Protein AF-A0A9P5BS89-F1 (afdb_monomer)

Structure (mmCIF, N/CA/C/O backbone):
data_AF-A0A9P5BS89-F1
#
_entry.id   AF-A0A9P5BS89-F1
#
loop_
_atom_site.group_PDB
_atom_site.id
_atom_site.type_symbol
_atom_site.label_atom_id
_atom_site.label_alt_id
_atom_site.label_comp_id
_atom_site.label_asym_id
_atom_site.label_entity_id
_atom_site.label_seq_id
_atom_site.pdbx_PDB_ins_code
_atom_site.Cartn_x
_atom_site.Cartn_y
_atom_site.Cartn_z
_atom_site.occupancy
_atom_site.B_iso_or_equiv
_atom_site.auth_seq_id
_atom_site.auth_comp_id
_atom_site.auth_asym_id
_atom_site.auth_atom_id
_atom_site.pdbx_PDB_model_num
ATOM 1 N N . MET A 1 1 ? 61.838 22.208 -101.832 1.00 45.03 1 MET A N 1
ATOM 2 C CA . MET A 1 1 ? 62.192 21.987 -100.415 1.00 45.03 1 MET A CA 1
ATOM 3 C C . MET A 1 1 ? 61.457 23.007 -99.559 1.00 45.03 1 MET A C 1
ATOM 5 O O . MET A 1 1 ? 61.956 24.108 -99.407 1.00 45.03 1 MET A O 1
ATOM 9 N N . VAL A 1 2 ? 60.279 22.662 -99.041 1.00 42.16 2 VAL A N 1
ATOM 10 C CA . VAL A 1 2 ? 59.748 23.218 -97.785 1.00 42.16 2 VAL A CA 1
ATOM 11 C C . VAL A 1 2 ? 59.050 22.046 -97.101 1.00 42.16 2 VAL A C 1
ATOM 13 O O . VAL A 1 2 ? 58.151 21.438 -97.679 1.00 42.16 2 VAL A O 1
ATOM 16 N N . SER A 1 3 ? 59.592 21.656 -95.951 1.00 38.16 3 SER A N 1
ATOM 17 C CA . SER A 1 3 ? 59.233 20.466 -95.186 1.00 38.16 3 SER A CA 1
ATOM 18 C C . SER A 1 3 ? 57.840 20.570 -94.578 1.00 38.16 3 SER A C 1
ATOM 20 O O . SER A 1 3 ? 57.498 21.576 -93.963 1.00 38.16 3 SER A O 1
ATOM 22 N N . ALA A 1 4 ? 57.079 19.484 -94.697 1.00 49.47 4 ALA A N 1
ATOM 23 C CA . ALA A 1 4 ? 55.902 19.218 -93.888 1.00 49.47 4 ALA A CA 1
ATOM 24 C C . ALA A 1 4 ? 5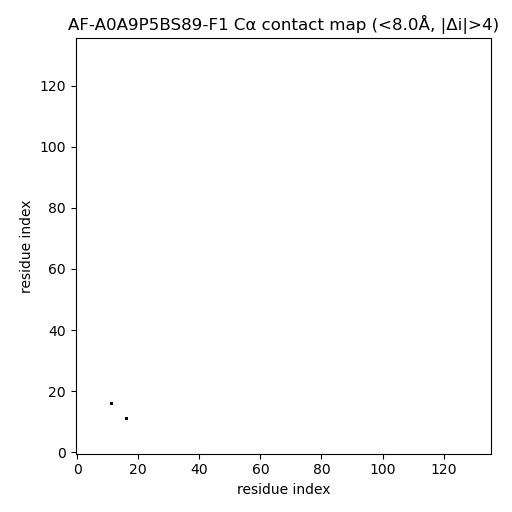6.351 18.778 -92.486 1.00 49.47 4 ALA A C 1
ATOM 26 O O . ALA A 1 4 ? 56.949 17.713 -92.326 1.00 49.47 4 ALA A O 1
ATOM 27 N N . THR A 1 5 ? 56.089 19.599 -91.475 1.00 51.38 5 THR A N 1
ATOM 28 C CA . THR A 1 5 ? 56.258 19.233 -90.066 1.00 51.38 5 THR A CA 1
ATOM 29 C C . THR A 1 5 ? 54.960 18.606 -89.569 1.00 51.38 5 THR A C 1
ATOM 31 O O . THR A 1 5 ? 53.947 19.279 -89.395 1.00 51.38 5 THR A O 1
ATOM 34 N N . VAL A 1 6 ? 55.005 17.286 -89.402 1.00 49.66 6 VAL A N 1
ATOM 35 C CA . VAL A 1 6 ? 53.957 16.435 -88.833 1.00 49.66 6 VAL A CA 1
ATOM 36 C C . VAL A 1 6 ? 53.744 16.793 -87.360 1.00 49.66 6 VAL A C 1
ATOM 38 O O . VAL A 1 6 ? 54.704 16.878 -86.595 1.00 49.66 6 VAL A O 1
ATOM 41 N N . ALA A 1 7 ? 52.484 16.989 -86.971 1.00 47.34 7 ALA A N 1
ATOM 42 C CA . ALA A 1 7 ? 52.066 17.052 -85.578 1.00 47.34 7 ALA A CA 1
ATOM 43 C C . ALA A 1 7 ? 52.276 15.672 -84.936 1.00 47.34 7 ALA A C 1
ATOM 45 O O . ALA A 1 7 ? 51.627 14.700 -85.317 1.00 47.34 7 ALA A O 1
ATOM 46 N N . ALA A 1 8 ? 53.221 15.580 -84.004 1.00 42.88 8 ALA A N 1
ATOM 47 C CA . ALA A 1 8 ? 53.385 14.409 -83.159 1.00 42.88 8 ALA A CA 1
ATOM 48 C C . ALA A 1 8 ? 52.465 14.568 -81.944 1.00 42.88 8 ALA A C 1
ATOM 50 O O . ALA A 1 8 ? 52.803 15.275 -80.994 1.00 42.88 8 ALA A O 1
ATOM 51 N N . ASP A 1 9 ? 51.300 13.925 -81.994 1.00 46.53 9 ASP A N 1
ATOM 52 C CA . ASP A 1 9 ? 50.523 13.629 -80.795 1.00 46.53 9 ASP A CA 1
ATOM 53 C C . ASP A 1 9 ? 51.389 12.763 -79.872 1.00 46.53 9 ASP A C 1
ATOM 55 O O . ASP A 1 9 ? 51.757 11.630 -80.191 1.00 46.53 9 ASP A O 1
ATOM 59 N N . VAL A 1 10 ? 51.768 13.336 -78.732 1.00 54.06 10 VAL A N 1
ATOM 60 C CA . VAL A 1 10 ? 52.478 12.641 -77.659 1.00 54.06 10 VAL A CA 1
ATOM 61 C C . VAL A 1 10 ? 51.478 11.702 -76.989 1.00 54.06 10 VAL A C 1
ATOM 63 O O . VAL A 1 10 ? 50.710 12.105 -76.117 1.00 54.06 10 VAL A O 1
ATOM 66 N N . ILE A 1 11 ? 51.466 10.443 -77.425 1.00 57.56 11 ILE A N 1
ATOM 67 C CA . ILE A 1 11 ? 50.748 9.356 -76.754 1.00 57.56 11 ILE A CA 1
ATOM 68 C C . ILE A 1 11 ? 51.435 9.125 -75.395 1.00 57.56 11 ILE A C 1
ATOM 70 O O . ILE A 1 11 ? 52.637 8.842 -75.375 1.00 57.56 11 ILE A O 1
ATOM 74 N N . PRO A 1 12 ? 50.736 9.252 -74.252 1.00 55.84 12 PRO A N 1
ATOM 75 C CA . PRO A 1 12 ? 51.330 8.962 -72.952 1.00 55.84 12 PRO A CA 1
ATOM 76 C C . PRO A 1 12 ? 51.637 7.460 -72.847 1.00 55.84 12 PRO A C 1
ATOM 78 O O . PRO A 1 12 ? 50.778 6.619 -73.103 1.00 55.84 12 PRO A O 1
ATOM 81 N N . SER A 1 13 ? 52.876 7.123 -72.483 1.00 58.16 13 SER A N 1
ATOM 82 C CA . SER A 1 13 ? 53.356 5.747 -72.303 1.00 58.16 13 SER A CA 1
ATOM 83 C C . SER A 1 13 ? 52.544 4.990 -71.241 1.00 58.16 13 SER A C 1
ATOM 85 O O . SER A 1 13 ? 52.328 5.520 -70.147 1.00 58.16 13 SER A O 1
ATOM 87 N N . GLU A 1 14 ? 52.153 3.745 -71.535 1.00 59.03 14 GLU A N 1
ATOM 88 C CA . GLU A 1 14 ? 51.271 2.885 -70.718 1.00 59.03 14 GLU A CA 1
ATOM 89 C C . GLU A 1 14 ? 51.702 2.728 -69.241 1.00 59.03 14 GLU A C 1
ATOM 91 O O . GLU A 1 14 ? 50.850 2.623 -68.357 1.00 59.03 14 GLU A O 1
ATOM 96 N N . ASP A 1 15 ? 53.000 2.832 -68.936 1.00 55.50 15 ASP A N 1
ATOM 97 C CA . ASP A 1 15 ? 53.533 2.771 -67.563 1.00 55.50 15 ASP A CA 1
ATOM 98 C C . ASP A 1 15 ? 53.072 3.939 -66.669 1.00 55.50 15 ASP A C 1
ATOM 100 O O . ASP A 1 15 ? 52.907 3.784 -65.456 1.00 55.50 15 ASP A O 1
ATOM 104 N N . SER A 1 16 ? 52.802 5.112 -67.254 1.00 52.00 16 SER A N 1
ATOM 105 C CA . SER A 1 16 ? 52.310 6.283 -66.506 1.00 52.00 16 SER A CA 1
ATOM 106 C C . SER A 1 16 ? 50.856 6.114 -66.044 1.00 52.00 16 SER A C 1
ATOM 108 O O . SER A 1 16 ? 50.471 6.586 -64.973 1.00 52.00 16 SER A O 1
ATOM 110 N N . VAL A 1 17 ? 50.061 5.371 -66.817 1.00 56.22 17 VAL A N 1
ATOM 111 C CA . VAL A 1 17 ? 48.649 5.075 -66.542 1.00 56.22 17 VAL A CA 1
ATOM 112 C C . VAL A 1 17 ? 48.517 4.028 -65.427 1.00 56.22 17 VAL A C 1
ATOM 114 O O . VAL A 1 17 ? 47.651 4.146 -64.556 1.00 56.22 17 VAL A O 1
ATOM 117 N N . LEU A 1 18 ? 49.423 3.047 -65.388 1.00 55.31 18 LEU A N 1
ATOM 118 C CA . LEU A 1 18 ? 49.448 1.977 -64.382 1.00 55.31 18 LEU A CA 1
ATOM 119 C C . LEU A 1 18 ? 49.778 2.487 -62.963 1.00 55.31 18 LEU A C 1
ATOM 121 O O . LEU A 1 18 ? 49.138 2.069 -61.993 1.00 55.31 18 LEU A O 1
ATOM 125 N N . MET A 1 19 ? 50.703 3.445 -62.827 1.00 50.50 19 MET A N 1
ATOM 126 C CA . MET A 1 19 ? 51.075 4.033 -61.528 1.00 50.50 19 MET A CA 1
ATOM 127 C C . MET A 1 19 ? 49.973 4.946 -60.946 1.00 50.50 19 MET A C 1
ATOM 129 O O . MET A 1 19 ? 49.738 4.964 -59.730 1.00 50.50 19 MET A O 1
ATOM 133 N N . TYR A 1 20 ? 49.248 5.671 -61.806 1.00 52.12 20 TYR A N 1
ATOM 134 C CA . TYR A 1 20 ? 48.139 6.542 -61.396 1.00 52.12 20 TYR A CA 1
ATOM 135 C C . TYR A 1 20 ? 46.916 5.729 -60.928 1.00 52.12 20 TYR A C 1
ATOM 137 O O . TYR A 1 20 ? 46.266 6.084 -59.943 1.00 52.12 20 TYR A O 1
ATOM 145 N N . SER A 1 21 ? 46.659 4.578 -61.564 1.00 54.44 21 SER A N 1
ATOM 146 C CA . SER A 1 21 ? 45.576 3.660 -61.188 1.00 54.44 21 SER A CA 1
ATOM 147 C C . SER A 1 21 ? 45.801 2.987 -59.824 1.00 54.44 21 SER A C 1
ATOM 149 O O . SER A 1 21 ? 44.863 2.902 -59.031 1.00 54.44 21 SER A O 1
ATOM 151 N N . GLN A 1 22 ? 47.027 2.559 -59.493 1.00 54.12 22 GLN A N 1
ATOM 152 C CA . GLN A 1 22 ? 47.326 1.960 -58.176 1.00 54.12 22 GLN A CA 1
ATOM 153 C C . GLN A 1 22 ? 47.202 2.967 -57.020 1.00 54.12 22 GLN A C 1
ATOM 155 O O . GLN A 1 22 ? 46.728 2.627 -55.935 1.00 54.12 22 GLN A O 1
ATOM 160 N N . SER A 1 23 ? 47.566 4.228 -57.258 1.00 57.53 23 SER A N 1
ATOM 161 C CA . SER A 1 23 ? 47.485 5.296 -56.252 1.00 57.53 23 SER A CA 1
ATOM 162 C C . SER A 1 23 ? 46.032 5.683 -55.930 1.00 57.53 23 SER A C 1
ATOM 164 O O . SER A 1 23 ? 45.683 5.878 -54.765 1.00 57.53 23 SER A O 1
ATOM 166 N N . ALA A 1 24 ? 45.165 5.739 -56.950 1.00 55.72 24 ALA A N 1
ATOM 167 C CA . ALA A 1 24 ? 43.735 6.021 -56.797 1.00 55.72 24 ALA A CA 1
ATOM 168 C C . ALA A 1 24 ? 42.951 4.851 -56.168 1.00 55.72 24 ALA A C 1
ATOM 170 O O . ALA A 1 24 ? 42.005 5.070 -55.410 1.00 55.72 24 ALA A O 1
ATOM 171 N N . GLN A 1 25 ? 43.359 3.605 -56.433 1.00 60.56 25 GLN A N 1
ATOM 172 C CA . GLN A 1 25 ? 42.767 2.420 -55.800 1.00 60.56 25 GLN A CA 1
ATOM 173 C C . GLN A 1 25 ? 43.083 2.343 -54.299 1.00 60.56 25 GLN A C 1
ATOM 175 O O . GLN A 1 25 ? 42.201 1.997 -53.509 1.00 60.56 25 GLN A O 1
ATOM 180 N N . ASN A 1 26 ? 44.292 2.740 -53.884 1.00 64.38 26 ASN A N 1
ATOM 181 C CA . ASN A 1 26 ? 44.653 2.799 -52.467 1.00 64.38 26 ASN A CA 1
ATOM 182 C C . ASN A 1 26 ? 43.847 3.856 -51.693 1.00 64.38 26 ASN A C 1
ATOM 184 O O . ASN A 1 26 ? 43.411 3.583 -50.577 1.00 64.38 26 ASN A O 1
ATOM 188 N N . SER A 1 27 ? 43.593 5.038 -52.262 1.00 74.12 27 SER A N 1
ATOM 189 C CA . SER A 1 27 ? 42.824 6.084 -51.568 1.00 74.12 27 SER A CA 1
ATOM 190 C C . SER A 1 27 ? 41.323 5.771 -51.482 1.00 74.12 27 SER A C 1
ATOM 192 O O . SER A 1 27 ? 40.718 5.982 -50.429 1.00 74.12 27 SER A O 1
ATOM 194 N N . ALA A 1 28 ? 40.727 5.198 -52.535 1.00 82.06 28 ALA A N 1
ATOM 195 C CA . ALA A 1 28 ? 39.321 4.783 -52.540 1.00 82.06 28 ALA A CA 1
ATOM 196 C C . ALA A 1 28 ? 39.046 3.600 -51.589 1.00 82.06 28 ALA A C 1
ATOM 198 O O . ALA A 1 28 ? 38.031 3.584 -50.883 1.00 82.06 28 ALA A O 1
ATOM 199 N N . GLY A 1 29 ? 39.967 2.631 -51.520 1.00 87.75 29 GLY A N 1
ATOM 200 C CA . GLY A 1 29 ? 39.885 1.511 -50.580 1.00 87.75 29 GLY A CA 1
ATOM 201 C C . GLY A 1 29 ? 39.973 1.966 -49.121 1.00 87.75 29 GLY A C 1
ATOM 202 O O . GLY A 1 29 ? 39.148 1.565 -48.301 1.00 87.75 29 GLY A O 1
ATOM 203 N N . ILE A 1 30 ? 40.908 2.869 -48.806 1.00 87.75 30 ILE A N 1
ATOM 204 C CA . ILE A 1 30 ? 41.044 3.443 -47.458 1.00 87.75 30 ILE A CA 1
ATOM 205 C C . ILE A 1 30 ? 39.782 4.215 -47.058 1.00 87.75 30 ILE A C 1
ATOM 207 O O . ILE A 1 30 ? 39.292 4.037 -45.945 1.00 87.75 30 ILE A O 1
ATOM 211 N N . GLN A 1 31 ? 39.213 5.025 -47.955 1.00 88.94 31 GLN A N 1
ATOM 212 C CA . GLN A 1 31 ? 37.989 5.773 -47.658 1.00 88.94 31 GLN A CA 1
ATOM 213 C C . GLN A 1 31 ? 36.809 4.841 -47.347 1.00 88.94 31 GLN A C 1
ATOM 215 O O . GLN A 1 31 ? 36.086 5.062 -46.377 1.00 88.94 31 GLN A O 1
ATOM 220 N N . THR A 1 32 ? 36.678 3.748 -48.102 1.00 92.44 32 THR A N 1
ATOM 221 C CA . THR A 1 32 ? 35.651 2.721 -47.863 1.00 92.44 32 THR A CA 1
ATOM 222 C C . THR A 1 32 ? 35.813 2.069 -46.485 1.00 92.44 32 THR A C 1
ATOM 224 O O . THR A 1 32 ? 34.828 1.874 -45.774 1.00 92.44 32 THR A O 1
ATOM 227 N N . LEU A 1 33 ? 37.049 1.770 -46.070 1.00 92.06 33 LEU A N 1
ATOM 228 C CA . LEU A 1 33 ? 37.331 1.209 -44.744 1.00 92.06 33 LEU A CA 1
ATOM 229 C C . LEU A 1 33 ? 37.025 2.201 -43.611 1.00 92.06 33 LEU A C 1
ATO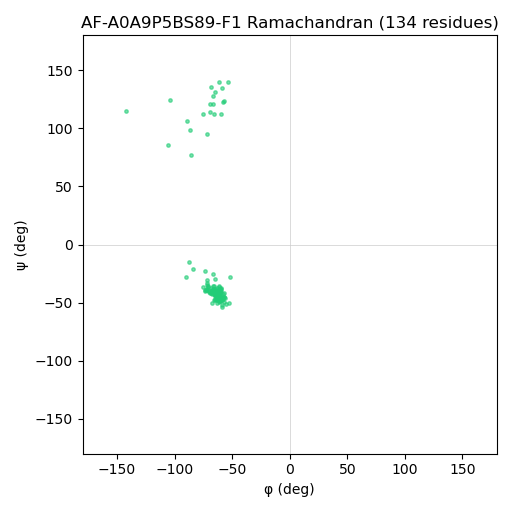M 231 O O . LEU A 1 33 ? 36.454 1.802 -42.599 1.00 92.06 33 LEU A O 1
ATOM 235 N N . LEU A 1 34 ? 37.345 3.487 -43.788 1.00 94.12 34 LEU A N 1
ATOM 236 C CA . LEU A 1 34 ? 37.032 4.536 -42.809 1.00 94.12 34 LEU A CA 1
ATOM 237 C C . LEU A 1 34 ? 35.521 4.743 -42.649 1.00 94.12 34 LEU A C 1
ATOM 239 O O . LEU A 1 34 ? 35.032 4.965 -41.539 1.00 94.12 34 LEU A O 1
ATOM 243 N N . ASP A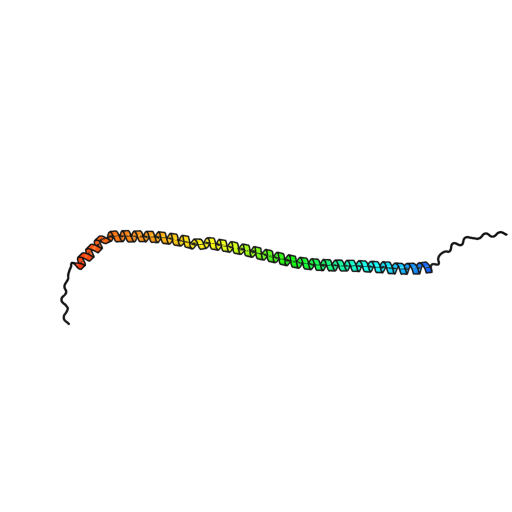 1 35 ? 34.762 4.668 -43.741 1.00 94.06 35 ASP A N 1
ATOM 244 C CA . ASP A 1 35 ? 33.306 4.775 -43.682 1.00 94.06 35 ASP A CA 1
ATOM 245 C C . ASP A 1 35 ? 32.681 3.537 -43.026 1.00 94.06 35 ASP A C 1
ATOM 247 O O . ASP A 1 35 ? 31.834 3.684 -42.140 1.00 94.06 35 ASP A O 1
ATOM 251 N N . ALA A 1 36 ? 33.187 2.338 -43.332 1.00 95.56 36 ALA A N 1
ATOM 252 C CA . ALA A 1 36 ? 32.803 1.110 -42.639 1.00 95.56 36 ALA A CA 1
ATOM 253 C C . ALA A 1 36 ? 33.114 1.167 -41.128 1.00 95.56 36 ALA A C 1
ATOM 255 O O . ALA A 1 36 ? 32.286 0.759 -40.311 1.00 95.56 36 ALA A O 1
ATOM 256 N N . GLU A 1 37 ? 34.260 1.726 -40.724 1.00 95.06 37 GLU A N 1
ATOM 257 C CA . GLU A 1 37 ? 34.622 1.912 -39.311 1.00 95.06 37 GLU A CA 1
ATOM 258 C C . GLU A 1 37 ? 33.646 2.854 -38.588 1.00 95.06 37 GLU A C 1
ATOM 260 O O . GLU A 1 37 ? 33.199 2.575 -37.466 1.00 95.06 37 GLU A O 1
ATOM 265 N N . ARG A 1 38 ? 33.258 3.959 -39.236 1.00 96.31 38 ARG A N 1
ATOM 266 C CA . ARG A 1 38 ? 32.264 4.898 -38.695 1.00 96.31 38 ARG A CA 1
ATOM 267 C C . ARG A 1 38 ? 30.894 4.247 -38.558 1.00 96.31 38 ARG A C 1
ATOM 269 O O . ARG A 1 38 ? 30.218 4.465 -37.551 1.00 96.31 38 ARG A O 1
ATOM 276 N N . GLU A 1 39 ? 30.462 3.471 -39.547 1.00 96.62 39 GLU A N 1
ATOM 277 C CA . GLU A 1 39 ? 29.187 2.755 -39.497 1.00 96.62 39 GLU A CA 1
ATOM 278 C C . GLU A 1 39 ? 29.174 1.690 -38.401 1.00 96.62 39 GLU A C 1
ATOM 280 O O . GLU A 1 39 ? 28.254 1.675 -37.580 1.00 96.62 39 GLU A O 1
ATOM 285 N N . ALA A 1 40 ? 30.227 0.876 -38.305 1.00 97.00 40 ALA A N 1
ATOM 286 C CA . ALA A 1 40 ? 30.384 -0.104 -37.236 1.00 97.00 40 ALA A CA 1
ATOM 287 C C . ALA A 1 40 ? 30.349 0.567 -35.853 1.00 97.00 40 ALA A C 1
ATOM 289 O O . ALA A 1 40 ? 29.611 0.137 -34.962 1.00 97.00 40 ALA A O 1
ATOM 290 N N . SER A 1 41 ? 31.065 1.684 -35.691 1.00 96.94 41 SER A N 1
ATOM 291 C CA . SER A 1 41 ? 31.067 2.467 -34.451 1.00 96.94 41 SER A CA 1
ATOM 292 C C . SER A 1 41 ? 29.671 2.980 -34.086 1.00 96.94 41 SER A C 1
ATOM 294 O O . SER A 1 41 ? 29.245 2.854 -32.934 1.00 96.94 41 SER A O 1
ATOM 296 N N . LYS A 1 42 ? 28.913 3.495 -35.064 1.00 97.75 42 LYS A N 1
ATOM 297 C CA . LYS A 1 42 ? 27.521 3.935 -34.866 1.00 97.75 42 LYS A CA 1
ATOM 298 C C . LYS A 1 42 ? 26.606 2.780 -34.460 1.00 97.75 42 LYS A C 1
ATOM 300 O O . LYS A 1 42 ? 25.759 2.959 -33.586 1.00 97.75 42 LYS A O 1
ATOM 305 N N . ILE A 1 43 ? 26.762 1.602 -35.065 1.00 97.75 43 ILE A N 1
ATOM 306 C CA . ILE A 1 43 ? 25.971 0.410 -34.722 1.00 97.75 43 ILE A CA 1
ATOM 307 C C . ILE A 1 43 ? 26.232 0.005 -33.266 1.00 97.75 43 ILE A C 1
ATOM 309 O O . ILE A 1 43 ? 25.287 -0.205 -32.503 1.00 97.75 43 ILE A O 1
ATOM 313 N N . VAL A 1 44 ? 27.500 -0.027 -32.846 1.00 97.75 44 VAL A N 1
ATOM 314 C CA . VAL A 1 44 ? 27.875 -0.363 -31.465 1.00 97.75 44 VAL A CA 1
ATOM 315 C C . VAL A 1 44 ? 27.334 0.667 -30.469 1.00 97.75 44 VAL A C 1
ATOM 317 O O . VAL A 1 44 ? 26.817 0.282 -29.418 1.00 97.75 44 VAL A O 1
ATOM 320 N N . GLN A 1 45 ? 27.409 1.964 -30.781 1.00 97.75 45 GLN A N 1
ATOM 321 C CA . GLN A 1 45 ? 26.848 3.017 -29.926 1.00 97.75 45 GLN A CA 1
ATOM 322 C C . GLN A 1 45 ? 25.331 2.869 -29.766 1.00 97.75 45 GLN A C 1
ATOM 324 O O . GLN A 1 45 ? 24.848 2.786 -28.634 1.00 97.75 45 GLN A O 1
ATOM 329 N N . LYS A 1 46 ? 24.593 2.704 -30.872 1.00 97.81 46 LYS A N 1
ATOM 330 C CA . LYS A 1 46 ? 23.141 2.462 -30.842 1.00 97.81 46 LYS A CA 1
ATOM 331 C C . LYS A 1 46 ? 22.779 1.228 -30.016 1.00 97.81 46 LYS A C 1
ATOM 333 O O . LYS A 1 46 ? 21.833 1.272 -29.235 1.00 97.81 46 LYS A O 1
ATOM 338 N N . ALA A 1 47 ? 23.542 0.141 -30.132 1.00 97.81 47 ALA A N 1
ATOM 339 C CA . ALA A 1 47 ? 23.313 -1.065 -29.337 1.00 97.81 47 ALA A CA 1
ATOM 340 C C . ALA A 1 47 ? 23.514 -0.819 -27.828 1.00 97.81 47 ALA A C 1
ATOM 342 O O . ALA A 1 47 ? 22.724 -1.291 -27.006 1.00 97.81 47 ALA A O 1
ATOM 343 N N . ARG A 1 48 ? 24.538 -0.043 -27.441 1.00 97.75 48 ARG A N 1
ATOM 344 C CA . ARG A 1 48 ? 24.790 0.329 -26.035 1.00 97.75 48 ARG A CA 1
ATOM 345 C C . ARG A 1 48 ? 23.689 1.224 -25.467 1.00 97.75 48 ARG A C 1
ATOM 347 O O . ARG A 1 48 ? 23.250 1.005 -24.332 1.00 97.75 48 ARG A O 1
ATOM 354 N N . GLU A 1 49 ? 23.235 2.201 -26.245 1.00 97.75 49 GLU A N 1
ATOM 355 C CA . GLU A 1 49 ? 22.120 3.081 -25.887 1.00 97.75 49 GLU A CA 1
ATOM 356 C C . GLU A 1 49 ? 20.824 2.289 -25.736 1.00 97.75 49 GLU A C 1
ATOM 358 O O . GLU A 1 49 ? 20.161 2.398 -24.705 1.00 97.75 49 GLU A O 1
ATOM 363 N N . PHE A 1 50 ? 20.510 1.420 -26.701 1.00 98.19 50 PHE A N 1
ATOM 364 C CA . PHE A 1 50 ? 19.338 0.550 -26.657 1.00 98.19 50 PHE A CA 1
ATOM 365 C C . PHE A 1 50 ? 19.338 -0.346 -25.416 1.00 98.19 50 PHE A C 1
ATOM 367 O O . PHE A 1 50 ? 18.341 -0.405 -24.698 1.00 98.19 50 PHE A O 1
ATOM 374 N N . ARG A 1 51 ? 20.474 -0.986 -25.101 1.00 98.12 51 AR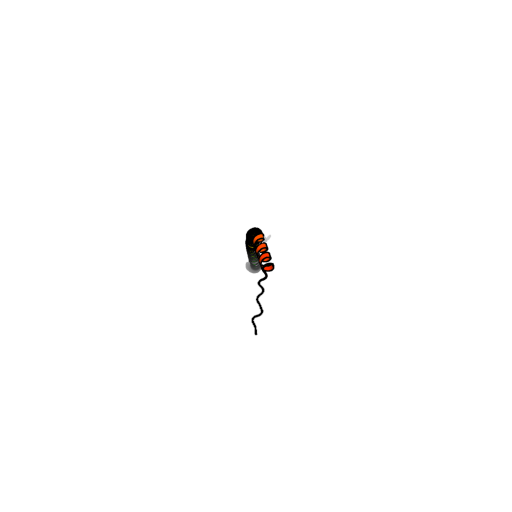G A N 1
ATOM 375 C CA . ARG A 1 51 ? 20.616 -1.798 -23.883 1.00 98.12 51 ARG A CA 1
ATOM 376 C C . ARG A 1 51 ? 20.356 -0.969 -22.627 1.00 98.12 51 ARG A C 1
ATOM 378 O O . ARG A 1 51 ? 19.619 -1.396 -21.746 1.00 98.12 51 ARG A O 1
ATOM 385 N N . THR A 1 52 ? 20.953 0.217 -22.543 1.00 97.62 52 THR A N 1
ATOM 386 C CA . THR A 1 52 ? 20.781 1.110 -21.387 1.00 97.62 52 THR A CA 1
ATOM 387 C C . THR A 1 52 ? 19.332 1.561 -21.245 1.00 97.62 52 THR A C 1
ATOM 389 O O . THR A 1 52 ? 18.799 1.568 -20.137 1.00 97.62 52 THR A O 1
ATOM 392 N N . LYS A 1 53 ? 18.682 1.893 -22.364 1.00 98.12 53 LYS A N 1
ATOM 393 C CA . LYS A 1 53 ? 17.271 2.268 -22.411 1.00 98.12 53 LYS A CA 1
ATOM 394 C C . LYS A 1 53 ? 16.384 1.129 -21.913 1.00 98.12 53 LYS A C 1
ATOM 396 O O . LYS A 1 53 ? 15.605 1.351 -20.997 1.00 98.12 53 LYS A O 1
ATOM 401 N N . ARG A 1 54 ? 16.588 -0.096 -22.407 1.00 98.06 54 ARG A N 1
ATOM 402 C CA . ARG A 1 54 ? 15.817 -1.277 -21.987 1.00 98.06 54 ARG A CA 1
ATOM 403 C C . ARG A 1 54 ? 15.960 -1.601 -20.506 1.00 98.06 54 ARG A C 1
ATOM 405 O O . ARG A 1 54 ? 14.982 -1.956 -19.865 1.00 98.06 54 ARG A O 1
ATOM 412 N N . VAL A 1 55 ? 17.159 -1.443 -19.944 1.00 97.56 55 VAL A N 1
ATOM 413 C CA . VAL A 1 55 ? 17.373 -1.636 -18.501 1.00 97.56 55 VAL A CA 1
ATOM 414 C C . VAL A 1 55 ? 16.630 -0.580 -17.680 1.00 97.56 55 VAL A C 1
ATOM 416 O O . VAL A 1 55 ? 16.107 -0.902 -16.616 1.00 97.56 55 VAL A O 1
ATOM 419 N N . LYS A 1 56 ? 16.582 0.674 -18.147 1.00 97.94 56 LYS A N 1
ATOM 420 C CA . LYS A 1 56 ? 15.810 1.735 -17.483 1.00 97.94 56 LYS A CA 1
ATOM 421 C C . LYS A 1 56 ? 14.309 1.474 -17.580 1.00 97.94 56 LYS A C 1
ATOM 423 O O . LYS A 1 56 ? 13.660 1.439 -16.545 1.00 97.94 56 LYS A O 1
ATOM 428 N N . GLU A 1 57 ? 13.806 1.199 -18.783 1.00 97.94 57 GLU A N 1
ATOM 429 C CA . GLU A 1 57 ? 12.395 0.868 -19.030 1.00 97.94 57 GLU A CA 1
ATOM 430 C C . GLU A 1 57 ? 11.936 -0.284 -18.128 1.00 97.94 57 GLU A C 1
ATOM 432 O O . GLU A 1 57 ? 10.984 -0.116 -17.377 1.00 97.94 57 GLU A O 1
ATOM 437 N N . ALA A 1 58 ? 12.681 -1.394 -18.079 1.00 97.75 58 ALA A N 1
ATOM 438 C CA . ALA A 1 58 ? 12.338 -2.533 -17.225 1.00 97.75 58 ALA A CA 1
ATOM 439 C C . ALA A 1 58 ? 12.317 -2.185 -15.724 1.00 97.75 58 ALA A C 1
ATOM 441 O O . ALA A 1 58 ? 11.486 -2.691 -14.974 1.00 97.75 58 ALA A O 1
ATOM 442 N N . ARG A 1 59 ? 13.230 -1.319 -15.260 1.00 97.62 59 ARG A N 1
ATOM 443 C CA . ARG A 1 59 ? 13.241 -0.860 -13.861 1.00 97.62 59 ARG A CA 1
ATOM 444 C C . ARG A 1 59 ? 12.050 0.035 -13.549 1.00 97.62 59 ARG A C 1
ATOM 446 O O . ARG A 1 59 ? 11.487 -0.083 -12.465 1.00 97.62 59 ARG A O 1
ATOM 453 N N . ASP A 1 60 ? 11.708 0.938 -14.456 1.00 97.88 60 ASP A N 1
ATOM 454 C CA . ASP A 1 60 ? 10.611 1.881 -14.262 1.00 97.88 60 ASP A CA 1
ATOM 455 C C . ASP A 1 60 ? 9.253 1.168 -14.353 1.00 97.88 60 ASP A C 1
ATOM 457 O O . ASP A 1 60 ? 8.376 1.422 -13.530 1.00 97.88 60 ASP A O 1
ATOM 461 N N . GLU A 1 61 ? 9.109 0.203 -15.266 1.00 97.44 61 GLU A N 1
ATOM 462 C CA . GLU A 1 61 ? 7.944 -0.685 -15.349 1.00 97.44 61 GLU A CA 1
ATOM 463 C C . GLU A 1 61 ? 7.772 -1.513 -14.070 1.00 97.44 61 GLU A C 1
ATOM 465 O O . GLU A 1 61 ? 6.696 -1.486 -13.475 1.00 97.44 61 GLU A O 1
ATOM 470 N N . ALA A 1 62 ? 8.838 -2.155 -13.576 1.00 97.62 62 ALA A N 1
ATOM 471 C CA . ALA A 1 62 ? 8.779 -2.925 -12.332 1.00 97.62 62 ALA A CA 1
ATOM 472 C C . ALA A 1 62 ? 8.396 -2.056 -11.122 1.00 97.62 62 ALA A C 1
ATOM 474 O O . ALA A 1 62 ? 7.589 -2.466 -10.291 1.00 97.62 62 ALA A O 1
ATOM 475 N N . LYS A 1 63 ? 8.937 -0.833 -11.018 1.00 97.44 63 LYS A N 1
ATOM 476 C CA . LYS A 1 63 ? 8.545 0.112 -9.958 1.00 97.44 63 LYS A CA 1
ATOM 477 C C . LYS A 1 63 ? 7.069 0.479 -10.048 1.00 97.44 63 LYS A C 1
ATOM 479 O O . LYS A 1 63 ? 6.384 0.466 -9.031 1.00 97.44 63 LYS A O 1
ATOM 484 N N . LYS A 1 64 ? 6.584 0.770 -11.255 1.00 98.06 64 LYS A N 1
ATOM 485 C CA . LYS A 1 64 ? 5.183 1.120 -11.491 1.00 98.06 64 LYS A CA 1
ATOM 486 C C . LYS A 1 64 ? 4.244 -0.026 -11.112 1.00 98.06 64 LYS A C 1
ATOM 488 O O . LYS A 1 64 ? 3.201 0.217 -10.514 1.00 98.06 64 LYS A O 1
ATOM 493 N N . GLU A 1 65 ? 4.621 -1.264 -11.420 1.00 97.50 65 GLU A N 1
ATOM 494 C CA . GLU A 1 65 ? 3.855 -2.455 -11.041 1.00 97.50 65 GLU A CA 1
AT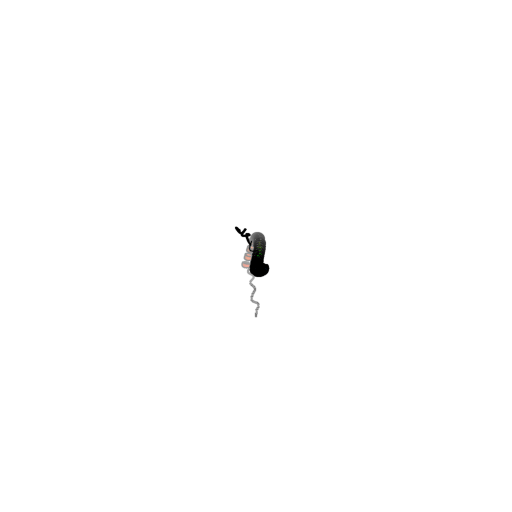OM 495 C C . GLU A 1 65 ? 3.852 -2.677 -9.521 1.00 97.50 65 GLU A C 1
ATOM 497 O O . GLU A 1 65 ? 2.797 -2.925 -8.939 1.00 97.50 65 GLU A O 1
ATOM 502 N N . ILE A 1 66 ? 4.998 -2.495 -8.853 1.00 97.38 66 ILE A N 1
ATOM 503 C CA . ILE A 1 66 ? 5.097 -2.565 -7.386 1.00 97.38 66 ILE A CA 1
ATOM 504 C C . ILE A 1 66 ? 4.212 -1.505 -6.720 1.00 97.38 66 ILE A C 1
ATOM 506 O O . ILE A 1 66 ? 3.497 -1.813 -5.767 1.00 97.38 66 ILE A O 1
ATOM 510 N N . GLU A 1 67 ? 4.243 -0.263 -7.203 1.00 97.38 67 GLU A N 1
ATOM 511 C CA . GLU A 1 67 ? 3.408 0.823 -6.678 1.00 97.38 67 GLU A CA 1
ATOM 512 C C . GLU A 1 67 ? 1.918 0.541 -6.890 1.00 97.38 67 GLU A C 1
ATOM 514 O O . GLU A 1 67 ? 1.127 0.703 -5.962 1.00 97.38 67 GLU A O 1
ATOM 519 N N . ALA A 1 68 ? 1.535 0.055 -8.074 1.00 97.50 68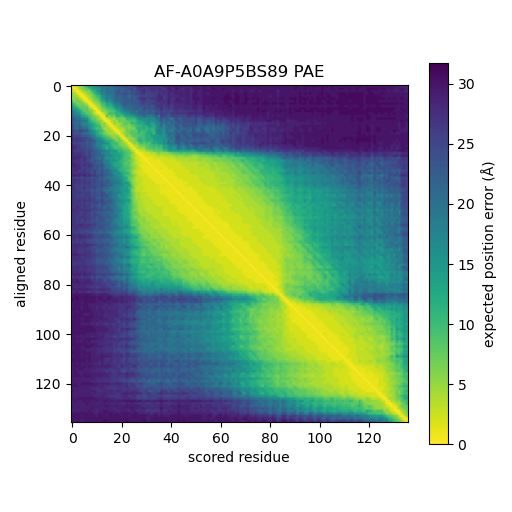 ALA A N 1
ATOM 520 C CA . ALA A 1 68 ? 0.159 -0.341 -8.356 1.00 97.50 68 ALA A CA 1
ATOM 521 C C . ALA A 1 68 ? -0.311 -1.475 -7.431 1.00 97.50 68 ALA A C 1
ATOM 523 O O . ALA A 1 68 ? -1.402 -1.393 -6.864 1.00 97.50 68 ALA A O 1
ATOM 524 N N . TYR A 1 69 ? 0.524 -2.497 -7.219 1.00 97.12 69 TYR A N 1
ATOM 525 C CA . TYR A 1 69 ? 0.219 -3.599 -6.309 1.00 97.12 69 TYR A CA 1
ATOM 526 C C . TYR A 1 69 ? 0.085 -3.124 -4.860 1.00 97.12 69 TYR A C 1
ATOM 528 O O . TYR A 1 69 ? -0.860 -3.502 -4.165 1.00 97.12 69 TYR A O 1
ATOM 536 N N . ARG A 1 70 ? 0.995 -2.253 -4.408 1.00 97.25 70 ARG A N 1
ATOM 537 C CA . ARG A 1 70 ? 0.937 -1.662 -3.069 1.00 97.25 70 ARG A CA 1
ATOM 538 C C . ARG A 1 70 ? -0.353 -0.871 -2.871 1.00 97.25 70 ARG A C 1
ATOM 540 O O . ARG A 1 70 ? -1.019 -1.081 -1.866 1.00 97.25 70 ARG A O 1
ATOM 547 N N . ASN A 1 71 ? -0.720 -0.019 -3.826 1.00 97.06 71 ASN A N 1
ATOM 548 C CA . ASN A 1 71 ? -1.953 0.765 -3.752 1.00 97.06 71 ASN A CA 1
ATOM 549 C C . ASN A 1 71 ? -3.191 -0.140 -3.722 1.00 97.06 71 ASN A C 1
ATOM 551 O O . ASN A 1 71 ? -4.054 0.051 -2.874 1.00 97.06 71 ASN A O 1
ATOM 555 N N . SER A 1 72 ? -3.239 -1.181 -4.563 1.00 96.56 72 SER A N 1
ATOM 556 C CA . SER A 1 72 ? -4.329 -2.168 -4.540 1.00 96.56 72 SER A CA 1
ATOM 557 C C . SER A 1 72 ? -4.463 -2.836 -3.172 1.00 96.56 72 SER A C 1
ATOM 559 O O . SER A 1 72 ? -5.568 -2.964 -2.652 1.00 96.56 72 SER A O 1
ATOM 561 N N . LYS A 1 73 ? -3.344 -3.250 -2.565 1.00 96.88 73 LYS A N 1
ATOM 562 C CA . LYS A 1 73 ? -3.355 -3.907 -1.252 1.00 96.88 73 LYS A CA 1
ATOM 563 C C . LYS A 1 73 ? -3.705 -2.958 -0.114 1.00 96.88 73 LYS A C 1
ATOM 565 O O . LYS A 1 73 ? -4.404 -3.367 0.805 1.00 96.88 73 LYS A O 1
ATOM 570 N N . GLU A 1 74 ? -3.263 -1.710 -0.186 1.00 95.81 74 GLU A N 1
ATOM 571 C CA . GLU A 1 74 ? -3.645 -0.665 0.763 1.00 95.81 74 GLU A CA 1
ATOM 572 C C . GLU A 1 74 ? -5.155 -0.378 0.687 1.00 95.81 74 GLU A C 1
ATOM 574 O O . GLU A 1 74 ? -5.814 -0.259 1.716 1.00 95.81 74 GLU A O 1
ATOM 579 N N . ASP A 1 75 ? -5.722 -0.319 -0.521 1.00 95.94 75 ASP A N 1
ATOM 580 C CA . ASP A 1 75 ? -7.157 -0.105 -0.729 1.00 95.94 75 ASP A CA 1
ATOM 581 C C . ASP A 1 75 ? -7.991 -1.306 -0.260 1.00 95.94 75 ASP A C 1
ATOM 583 O O . ASP A 1 75 ? -9.026 -1.123 0.381 1.00 95.94 75 ASP A O 1
ATOM 587 N N . GLU A 1 76 ? -7.542 -2.535 -0.536 1.00 94.25 76 GLU A N 1
ATOM 588 C CA . GLU A 1 76 ? -8.135 -3.758 0.022 1.00 94.25 76 GLU A CA 1
ATOM 589 C C . GLU A 1 76 ? -8.093 -3.745 1.555 1.00 94.25 76 GLU A C 1
ATOM 591 O O . GLU A 1 76 ? -9.104 -4.025 2.197 1.00 94.25 76 GLU A O 1
ATOM 596 N N . PHE A 1 77 ? -6.950 -3.378 2.143 1.00 92.81 77 PHE A N 1
ATOM 597 C CA . PHE A 1 77 ? -6.783 -3.307 3.591 1.00 92.81 77 PHE A CA 1
ATOM 598 C C . PHE A 1 77 ? -7.703 -2.259 4.217 1.00 92.81 77 PHE A C 1
ATOM 600 O O . PHE A 1 77 ? -8.406 -2.567 5.172 1.00 92.81 77 PHE A O 1
ATOM 607 N N . LYS A 1 78 ? -7.772 -1.050 3.652 1.00 92.06 78 LYS A N 1
ATOM 608 C CA . LYS A 1 78 ? -8.662 0.014 4.141 1.00 92.06 78 LYS A CA 1
ATOM 609 C C . LYS A 1 78 ? -10.134 -0.365 4.043 1.00 92.06 78 LYS A C 1
ATOM 611 O O . LYS A 1 78 ? -10.902 -0.044 4.945 1.00 92.06 78 LYS A O 1
ATOM 616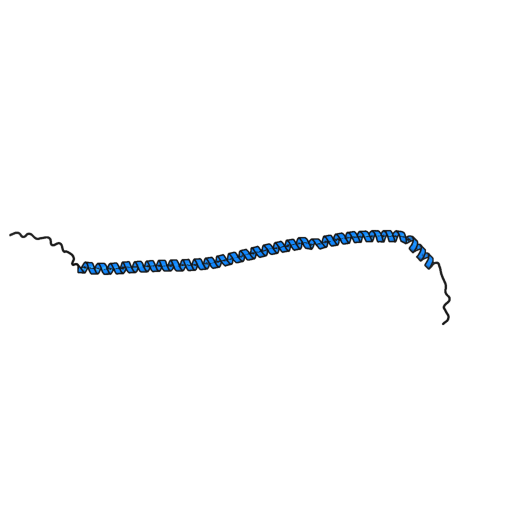 N N . LYS A 1 79 ? -10.543 -1.047 2.967 1.00 89.81 79 LYS A N 1
ATOM 617 C CA . LYS A 1 79 ? -11.909 -1.578 2.845 1.00 89.81 79 LYS A CA 1
ATOM 618 C C . LYS A 1 79 ? -12.181 -2.610 3.929 1.00 89.81 79 LYS A C 1
ATOM 620 O O . LYS A 1 79 ? -13.151 -2.456 4.666 1.00 89.81 79 LYS A O 1
ATOM 625 N N . PHE A 1 80 ? -11.286 -3.585 4.080 1.00 88.62 80 PHE A N 1
ATOM 626 C CA . PHE A 1 80 ? -11.390 -4.611 5.112 1.00 88.62 80 PHE A CA 1
ATOM 627 C C . PHE A 1 80 ? -11.474 -4.000 6.516 1.00 88.62 80 PHE A C 1
ATOM 629 O O . PHE A 1 80 ? -12.354 -4.372 7.287 1.00 88.62 80 PHE A O 1
ATOM 636 N N . GLU A 1 81 ? -10.612 -3.028 6.821 1.00 86.56 81 GLU A N 1
ATOM 637 C CA . GLU A 1 81 ? -10.634 -2.268 8.069 1.00 86.56 81 GLU A CA 1
ATOM 638 C C . GLU A 1 81 ? -11.980 -1.561 8.237 1.00 86.56 81 GLU A C 1
ATOM 640 O O . GLU A 1 81 ? -12.659 -1.779 9.229 1.00 86.56 81 GLU A O 1
ATOM 645 N N . SER A 1 82 ? -12.449 -0.805 7.243 1.00 83.12 82 SER A N 1
ATOM 646 C CA . SER A 1 82 ? -13.731 -0.098 7.344 1.00 83.12 82 SER A CA 1
ATOM 647 C C . SER A 1 82 ? -14.933 -1.026 7.570 1.00 83.12 82 SER A C 1
ATOM 649 O O . SER A 1 82 ? -15.821 -0.688 8.352 1.00 83.12 82 SER A O 1
ATOM 651 N N . GLU A 1 83 ? -14.944 -2.203 6.941 1.00 82.06 83 GLU A N 1
ATOM 652 C CA . GLU A 1 83 ? -16.006 -3.202 7.079 1.00 82.06 83 GLU A CA 1
ATOM 653 C C . GLU A 1 83 ? -15.949 -3.903 8.445 1.00 82.06 83 GLU A C 1
ATOM 655 O O . GLU A 1 83 ? -16.982 -4.121 9.076 1.00 82.06 83 GLU A O 1
ATOM 660 N N . HIS A 1 84 ? -14.751 -4.211 8.950 1.00 77.81 84 HIS A N 1
ATOM 661 C CA . HIS A 1 84 ? -14.587 -4.978 10.189 1.00 77.81 84 HIS A CA 1
ATOM 662 C C . HIS A 1 84 ? -14.514 -4.101 11.444 1.00 77.81 84 HIS A C 1
ATOM 664 O O . HIS A 1 84 ? -14.955 -4.523 12.511 1.00 77.81 84 HIS A O 1
ATOM 670 N N . THR A 1 85 ? -14.052 -2.853 11.346 1.00 69.69 85 THR A N 1
ATOM 671 C CA . THR A 1 85 ? -14.104 -1.882 12.451 1.00 69.69 85 THR A CA 1
ATOM 672 C C . THR A 1 85 ? -15.550 -1.495 12.786 1.00 69.69 85 THR A C 1
ATOM 674 O O . THR A 1 85 ? -15.846 -1.147 13.930 1.00 69.69 85 THR A O 1
ATOM 677 N N . GLN A 1 86 ? -16.483 -1.603 11.832 1.00 67.19 86 GLN A N 1
ATOM 678 C CA . GLN A 1 86 ? -17.915 -1.399 12.086 1.00 67.19 86 GLN A CA 1
ATOM 679 C C . GLN A 1 86 ? -18.577 -2.555 12.851 1.00 67.19 86 GLN A C 1
ATOM 681 O O . GLN A 1 86 ? -19.581 -2.319 13.527 1.00 67.19 86 GLN A O 1
ATOM 686 N N . GLY A 1 87 ? -18.005 -3.764 12.813 1.00 68.31 87 GLY A N 1
ATOM 687 C CA . GLY A 1 87 ? -18.559 -4.935 13.499 1.00 68.31 87 GLY A CA 1
ATOM 688 C C . GLY A 1 87 ? -18.673 -4.746 15.014 1.00 68.31 87 GLY A C 1
ATOM 689 O O . GLY A 1 87 ? -19.690 -5.106 15.604 1.00 68.31 87 GLY A O 1
ATOM 690 N N . ASN A 1 88 ? -17.690 -4.086 15.637 1.00 74.62 88 ASN A N 1
ATOM 691 C CA . ASN A 1 88 ? -17.731 -3.829 17.079 1.00 74.62 88 ASN A CA 1
ATOM 692 C C . ASN A 1 88 ? -18.860 -2.875 17.470 1.00 74.62 88 ASN A C 1
ATOM 694 O O . ASN A 1 88 ? -19.520 -3.115 18.470 1.00 74.62 88 ASN A O 1
ATOM 698 N N . LYS A 1 89 ? -19.136 -1.838 16.671 1.00 81.25 89 LYS A N 1
ATOM 699 C CA . LYS A 1 89 ? -20.203 -0.879 16.994 1.00 81.25 89 LYS A CA 1
ATOM 700 C C . LYS A 1 89 ? -21.585 -1.519 16.945 1.00 81.25 89 LYS A C 1
ATOM 702 O O . LYS A 1 89 ? -22.391 -1.277 17.829 1.00 81.25 89 LYS A O 1
ATOM 707 N N . GLN A 1 90 ? -21.852 -2.357 15.942 1.00 83.44 90 GLN A N 1
ATOM 708 C CA . GLN A 1 90 ? -23.138 -3.054 15.847 1.00 83.44 90 GLN A CA 1
ATOM 709 C C . GLN A 1 90 ? -23.337 -4.036 17.007 1.00 83.44 90 GLN A C 1
ATOM 711 O O . GLN A 1 90 ? -24.406 -4.043 17.614 1.00 83.44 90 GLN A O 1
ATOM 716 N N . ALA A 1 91 ? -22.302 -4.809 17.351 1.00 84.38 91 ALA A N 1
ATOM 717 C CA . ALA A 1 91 ? -22.342 -5.723 18.490 1.00 84.38 91 ALA A CA 1
ATOM 718 C C . ALA A 1 91 ? -22.491 -4.978 19.831 1.00 84.38 91 ALA A C 1
ATOM 720 O O . ALA A 1 91 ? -23.260 -5.406 20.691 1.00 84.38 91 ALA A O 1
ATOM 721 N N . GLU A 1 92 ? -21.799 -3.847 20.006 1.00 86.75 92 GLU A N 1
ATOM 722 C CA . GLU A 1 92 ? -21.946 -2.972 21.175 1.00 86.75 92 GLU A CA 1
ATOM 723 C C . GLU A 1 92 ? -23.360 -2.385 21.268 1.00 86.75 92 GLU A C 1
ATOM 725 O O . GLU A 1 92 ? -23.966 -2.419 22.337 1.00 86.75 92 GLU A O 1
ATOM 730 N N . ASP A 1 93 ? -23.920 -1.889 20.163 1.00 90.06 93 ASP A N 1
ATOM 731 C CA . ASP A 1 93 ? -25.269 -1.320 20.126 1.00 90.06 93 ASP A CA 1
ATOM 732 C C . ASP A 1 93 ? -26.352 -2.369 20.432 1.00 90.06 93 ASP A C 1
ATOM 734 O O . ASP A 1 93 ? -27.313 -2.077 21.150 1.00 90.06 93 ASP A O 1
ATOM 738 N N . GLU A 1 94 ? -26.213 -3.597 19.919 1.00 91.12 94 GLU A N 1
ATOM 739 C CA . GLU A 1 94 ? -27.104 -4.714 20.262 1.00 91.12 94 GLU A CA 1
ATOM 740 C C . GLU A 1 94 ? -26.984 -5.111 21.734 1.00 91.12 94 GLU A C 1
ATOM 742 O O . GLU A 1 94 ? -28.005 -5.206 22.424 1.00 91.12 94 GLU A O 1
ATOM 747 N N . ALA A 1 95 ? -25.759 -5.267 22.244 1.00 92.62 95 ALA A N 1
ATOM 748 C CA . ALA A 1 95 ? -25.522 -5.592 23.647 1.00 92.62 95 ALA A CA 1
ATOM 749 C C . ALA A 1 95 ? -26.077 -4.508 24.585 1.00 92.62 95 ALA A C 1
ATOM 751 O O . ALA A 1 95 ? -26.701 -4.825 25.600 1.00 92.62 95 ALA A O 1
ATOM 752 N N . ASN A 1 96 ? -25.915 -3.230 24.230 1.00 94.19 96 ASN A N 1
ATOM 753 C CA . ASN A 1 96 ? -26.459 -2.103 24.985 1.00 94.19 96 ASN A CA 1
ATOM 754 C C . ASN A 1 96 ? -27.992 -2.127 25.008 1.00 94.19 96 ASN A C 1
ATOM 756 O O . ASN A 1 96 ? -28.588 -1.976 26.075 1.00 94.19 96 ASN A O 1
ATOM 760 N N . LYS A 1 97 ? -28.648 -2.381 23.868 1.00 95.62 97 LYS A N 1
ATOM 761 C CA . LYS A 1 97 ? -30.114 -2.519 23.812 1.00 95.62 97 LYS A CA 1
ATOM 762 C C . LYS A 1 97 ? -30.617 -3.677 24.668 1.00 95.62 97 LYS A C 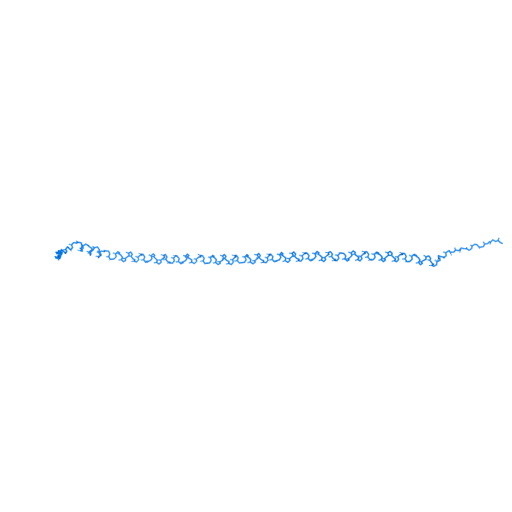1
ATOM 764 O O . LYS A 1 97 ? -31.603 -3.519 25.390 1.00 95.62 97 LYS A O 1
ATOM 769 N N . GLU A 1 98 ? -29.955 -4.830 24.607 1.00 95.94 98 GLU A N 1
ATOM 770 C CA . GLU A 1 98 ? -30.326 -5.991 25.418 1.00 95.94 98 GLU A CA 1
ATOM 771 C C . GLU A 1 98 ? -30.129 -5.705 26.916 1.00 95.94 98 GLU A C 1
ATOM 773 O O . GLU A 1 98 ? -31.008 -5.999 27.732 1.00 95.94 98 GLU A O 1
ATOM 778 N N . ALA A 1 99 ? -29.013 -5.069 27.286 1.00 95.94 99 ALA A N 1
ATOM 779 C CA . ALA A 1 99 ? -28.731 -4.664 28.658 1.00 95.94 99 ALA A CA 1
ATOM 780 C C . ALA A 1 99 ? -29.768 -3.661 29.183 1.00 95.94 99 ALA A C 1
ATOM 782 O O . ALA A 1 99 ? -30.277 -3.833 30.291 1.00 95.94 99 ALA A O 1
ATOM 783 N N . GLU A 1 100 ? -30.143 -2.651 28.395 1.00 96.00 100 GLU A N 1
ATOM 784 C CA . GLU A 1 100 ? -31.206 -1.707 28.756 1.00 96.00 100 GLU A CA 1
ATOM 785 C C . GLU A 1 100 ? -32.558 -2.402 28.959 1.00 96.00 100 GLU A C 1
ATOM 787 O O . GLU A 1 100 ? -33.294 -2.055 29.889 1.00 96.00 100 GLU A O 1
ATOM 792 N N . GLY A 1 101 ? -32.875 -3.398 28.125 1.00 96.00 101 GLY A N 1
ATOM 793 C CA . GLY A 1 101 ? -34.050 -4.256 28.287 1.00 96.00 101 GLY A CA 1
ATOM 794 C C . GLY A 1 101 ? -34.035 -4.987 29.629 1.00 96.00 101 GLY A C 1
ATOM 795 O O . GLY A 1 101 ? -34.953 -4.820 30.435 1.00 96.00 101 GLY A O 1
ATOM 796 N N . LYS A 1 102 ? -32.943 -5.699 29.929 1.00 96.25 102 LYS A N 1
ATOM 797 C CA . LYS A 1 102 ? -32.768 -6.417 31.204 1.00 96.25 102 LYS A CA 1
ATOM 798 C C . LYS A 1 102 ? -32.803 -5.482 32.411 1.00 96.25 102 LYS A C 1
ATOM 800 O O . LYS A 1 102 ? -33.400 -5.814 33.431 1.00 96.25 102 LYS A O 1
ATOM 805 N N . ILE A 1 103 ? -32.221 -4.285 32.316 1.00 96.44 103 ILE A N 1
ATOM 806 C CA . ILE A 1 103 ? -32.276 -3.282 33.390 1.00 96.44 103 ILE A CA 1
ATOM 807 C C . ILE A 1 103 ? -33.720 -2.846 33.657 1.00 96.44 103 ILE A C 1
ATOM 809 O O . ILE A 1 103 ? -34.099 -2.684 34.819 1.00 96.44 103 ILE A O 1
ATOM 813 N N . LYS A 1 104 ? -34.535 -2.645 32.613 1.00 96.56 104 LYS A N 1
ATOM 814 C CA . LYS A 1 104 ? -35.961 -2.321 32.777 1.00 96.56 104 LYS A CA 1
ATOM 815 C C . LYS A 1 104 ? -36.708 -3.466 33.454 1.00 96.56 104 LYS A C 1
ATOM 817 O O . LYS A 1 104 ? -37.399 -3.221 34.439 1.00 96.56 104 LYS A O 1
ATOM 822 N N . GLU A 1 105 ? -36.492 -4.701 33.010 1.00 96.31 105 GLU A N 1
ATOM 823 C CA . GLU A 1 105 ? -37.098 -5.888 33.624 1.00 96.31 105 GLU A CA 1
ATOM 824 C C . GLU A 1 105 ? -36.727 -6.031 35.105 1.00 96.31 105 GLU A C 1
ATOM 826 O O . GLU A 1 105 ? -37.608 -6.226 35.942 1.00 96.31 105 GLU A O 1
ATOM 831 N N . ILE A 1 106 ? -35.447 -5.861 35.455 1.00 96.00 106 ILE A N 1
ATOM 832 C CA . ILE A 1 106 ? -34.969 -5.904 36.845 1.00 96.00 106 ILE A CA 1
ATOM 833 C C . ILE A 1 106 ? -35.618 -4.794 37.676 1.00 96.00 106 ILE A C 1
ATOM 835 O O . ILE A 1 106 ? -36.055 -5.044 38.801 1.00 96.00 106 ILE A O 1
ATOM 839 N N . LYS A 1 107 ? -35.716 -3.570 37.140 1.00 95.06 107 LYS A N 1
ATOM 840 C CA . LYS A 1 107 ? -36.374 -2.451 37.833 1.00 95.06 107 LYS A CA 1
ATOM 841 C C . LYS A 1 107 ? -37.849 -2.741 38.090 1.00 95.06 107 LYS A C 1
ATOM 843 O O . LYS A 1 107 ? -38.334 -2.470 39.188 1.00 95.06 107 LYS A O 1
ATOM 848 N N . ASP A 1 108 ? -38.556 -3.294 37.114 1.00 95.81 108 ASP A N 1
ATOM 849 C CA . ASP A 1 108 ? -39.980 -3.595 37.244 1.00 95.81 108 ASP A CA 1
ATOM 850 C C . ASP A 1 108 ? -40.232 -4.783 38.178 1.00 95.81 108 ASP A C 1
ATOM 852 O O . ASP A 1 108 ? -41.150 -4.736 38.999 1.00 95.81 108 ASP A O 1
ATOM 856 N N . ALA A 1 109 ? -39.396 -5.822 38.117 1.00 94.56 109 ALA A N 1
ATOM 857 C CA . ALA A 1 109 ? -39.420 -6.927 39.071 1.00 94.56 109 ALA A CA 1
ATOM 858 C C . ALA A 1 109 ? -39.151 -6.430 40.500 1.00 94.56 109 ALA A C 1
ATOM 860 O O . ALA A 1 109 ? -39.923 -6.738 41.408 1.00 94.56 109 ALA A O 1
ATOM 861 N N . GLY A 1 110 ? -38.126 -5.589 40.677 1.00 93.25 110 GLY A N 1
ATOM 862 C CA . GLY A 1 110 ? -37.774 -4.977 41.955 1.00 93.25 110 GLY A CA 1
ATOM 863 C C . GLY A 1 110 ? -38.932 -4.185 42.554 1.00 93.25 110 GLY A C 1
ATOM 864 O O . GLY A 1 110 ? -39.307 -4.443 43.697 1.00 93.25 110 GLY A O 1
ATOM 865 N N . LYS A 1 111 ? -39.566 -3.306 41.764 1.00 93.88 111 LYS A N 1
ATOM 866 C CA . LYS A 1 111 ? -40.759 -2.544 42.180 1.00 93.88 111 LYS A CA 1
ATOM 867 C C . LYS A 1 111 ? -41.910 -3.453 42.612 1.00 93.88 111 LYS A C 1
ATOM 869 O O . LYS A 1 111 ? -42.536 -3.190 43.629 1.00 93.88 111 LYS A O 1
ATOM 874 N N . LYS A 1 112 ? -42.178 -4.540 41.878 1.00 94.50 112 LYS A N 1
ATOM 875 C CA . LYS A 1 112 ? -43.247 -5.498 42.223 1.00 94.50 112 LYS A CA 1
ATOM 876 C C . LYS A 1 112 ? -42.979 -6.240 43.534 1.00 94.50 112 LYS A C 1
ATOM 878 O O . LYS A 1 112 ? -43.920 -6.558 44.257 1.00 94.50 112 LYS A O 1
ATOM 883 N N . SER A 1 113 ? -41.720 -6.562 43.827 1.00 92.44 113 SER A N 1
ATOM 884 C CA . SER A 1 113 ? -41.336 -7.264 45.059 1.00 92.44 113 SER A CA 1
ATOM 885 C C . SER A 1 113 ? -41.073 -6.339 46.249 1.00 92.44 113 SER A C 1
ATOM 887 O O . SER A 1 113 ? -41.021 -6.824 47.377 1.00 92.44 113 SER A O 1
ATOM 889 N N . GLN A 1 114 ? -40.911 -5.032 46.014 1.00 93.75 114 GLN A N 1
ATOM 890 C CA . GLN A 1 114 ? -40.456 -4.058 47.007 1.00 93.75 114 GLN A CA 1
ATOM 891 C C . GLN A 1 114 ? -41.319 -4.070 48.270 1.00 93.75 114 GLN A C 1
ATOM 893 O O . GLN A 1 114 ? -40.788 -4.233 49.365 1.00 93.75 114 GLN A O 1
ATOM 898 N N . ASP A 1 115 ? -42.639 -3.982 48.121 1.00 93.12 115 ASP A N 1
ATOM 899 C CA . ASP A 1 115 ? -43.555 -3.902 49.263 1.00 93.12 115 ASP A CA 1
ATOM 900 C C . ASP A 1 115 ? -43.513 -5.164 50.134 1.00 93.12 115 ASP A C 1
ATOM 902 O O . ASP A 1 115 ? -43.546 -5.078 51.362 1.00 93.12 115 ASP A O 1
ATOM 906 N N . LYS A 1 116 ? -43.374 -6.343 49.509 1.00 94.31 116 LYS A N 1
ATOM 907 C CA . LYS A 1 116 ? -43.243 -7.618 50.231 1.00 94.31 116 LYS A CA 1
ATOM 908 C C . LYS A 1 116 ? -41.944 -7.674 51.027 1.00 94.31 116 LYS A C 1
ATOM 910 O O . LYS A 1 116 ? -41.975 -7.983 52.210 1.00 94.31 116 LYS A O 1
ATOM 915 N N . VAL A 1 117 ? -40.821 -7.320 50.400 1.00 94.62 117 VAL A N 1
ATOM 916 C CA . VAL A 1 117 ? -39.506 -7.325 51.060 1.00 94.62 117 VAL A CA 1
ATOM 917 C C . VAL A 1 117 ? -39.472 -6.331 52.222 1.00 94.62 117 VAL A C 1
ATOM 919 O O . VAL A 1 117 ? -38.948 -6.651 53.285 1.00 94.62 117 VAL A O 1
ATOM 922 N N . VAL A 1 118 ? -40.064 -5.144 52.055 1.00 94.25 118 VAL A N 1
ATOM 923 C CA . VAL A 1 118 ? -40.177 -4.152 53.134 1.00 94.25 118 VAL A CA 1
ATOM 924 C C . VAL A 1 118 ? -41.013 -4.702 54.291 1.00 94.25 118 VAL A C 1
ATOM 926 O O . VAL A 1 118 ? -40.593 -4.596 55.441 1.00 94.25 118 VAL A O 1
ATOM 929 N N . ALA A 1 119 ? -42.160 -5.326 54.010 1.00 93.62 119 ALA A N 1
ATOM 930 C CA . ALA A 1 119 ? -42.999 -5.928 55.044 1.00 93.62 119 ALA A CA 1
ATOM 931 C C . ALA A 1 119 ? -42.279 -7.061 55.798 1.00 93.62 119 ALA A C 1
ATOM 933 O O . ALA A 1 119 ? -42.332 -7.099 57.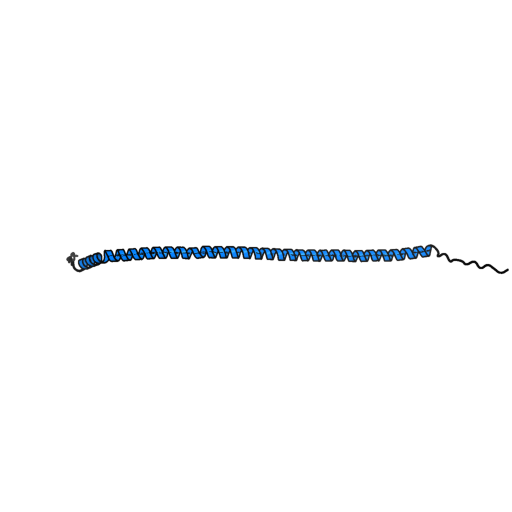028 1.00 93.62 119 ALA A O 1
ATOM 934 N N . ASP A 1 120 ? -41.571 -7.939 55.085 1.00 93.12 120 ASP A N 1
ATOM 935 C CA . ASP A 1 120 ? -40.816 -9.048 55.677 1.00 93.12 120 ASP A CA 1
ATOM 936 C C . ASP A 1 120 ? -39.654 -8.548 56.549 1.00 93.12 120 ASP A C 1
ATOM 938 O O . ASP A 1 120 ? -39.463 -9.042 57.662 1.00 93.12 120 ASP A O 1
ATOM 942 N N . LEU A 1 121 ? -38.914 -7.529 56.092 1.00 92.50 121 LEU A N 1
ATOM 943 C CA . LEU A 1 121 ? -37.845 -6.895 56.871 1.00 92.50 121 LEU A CA 1
ATOM 944 C C . LEU A 1 121 ? -38.386 -6.233 58.141 1.00 92.50 121 LEU A C 1
ATOM 946 O O . LEU A 1 121 ? -37.837 -6.447 59.220 1.00 92.50 121 LEU A O 1
ATOM 950 N N . LEU A 1 122 ? -39.473 -5.461 58.037 1.00 93.25 122 LEU A N 1
ATOM 951 C CA . LEU A 1 122 ? -40.103 -4.836 59.203 1.00 93.25 122 LEU A CA 1
ATOM 952 C C . LEU A 1 122 ? -40.586 -5.900 60.190 1.00 93.25 122 LEU A C 1
ATOM 954 O O . LEU A 1 122 ? -40.321 -5.793 61.385 1.00 93.25 122 LEU A O 1
ATOM 958 N N . LYS A 1 123 ? -41.233 -6.961 59.700 1.00 93.06 123 LYS A N 1
ATOM 959 C CA . LYS A 1 123 ? -41.680 -8.071 60.542 1.00 93.06 123 LYS A CA 1
ATOM 960 C C . LYS A 1 123 ? -40.510 -8.732 61.268 1.00 93.06 123 LYS A C 1
ATOM 962 O O . LYS A 1 123 ? -40.588 -8.901 62.477 1.00 93.06 123 LYS A O 1
ATOM 967 N N . ALA A 1 124 ? -39.421 -9.047 60.570 1.00 89.38 124 ALA A N 1
ATOM 968 C CA . ALA A 1 124 ? -38.238 -9.653 61.178 1.00 89.38 124 ALA A CA 1
ATOM 969 C C . ALA A 1 124 ? -37.588 -8.762 62.253 1.00 89.38 124 ALA A C 1
ATOM 971 O O . ALA A 1 124 ? -37.098 -9.276 63.254 1.00 89.38 124 ALA A O 1
ATOM 972 N N . VAL A 1 125 ? -37.600 -7.438 62.068 1.00 90.31 125 VAL A N 1
ATOM 973 C CA . VAL A 1 125 ? -37.060 -6.479 63.047 1.00 90.31 125 VAL A CA 1
ATOM 974 C C . VAL A 1 125 ? -37.967 -6.344 64.274 1.00 90.31 125 VAL A C 1
ATOM 976 O O . VAL A 1 125 ? -37.468 -6.259 65.395 1.00 90.31 125 VAL A O 1
ATOM 979 N N . PHE A 1 126 ? -39.288 -6.328 64.087 1.00 89.12 126 PHE A N 1
ATOM 980 C CA . PHE A 1 126 ? -40.240 -6.170 65.192 1.00 89.12 126 PHE A CA 1
ATOM 981 C C . PHE A 1 126 ? -40.574 -7.484 65.920 1.00 89.12 126 PHE A C 1
ATOM 983 O O . PHE A 1 126 ? -41.006 -7.449 67.072 1.00 89.12 126 PHE A O 1
ATOM 990 N N . GLU A 1 127 ? -40.365 -8.645 65.299 1.00 85.44 127 GLU A N 1
ATOM 991 C CA . GLU A 1 127 ? -40.619 -9.959 65.898 1.00 85.44 127 GLU A CA 1
ATOM 992 C C . GLU A 1 127 ? -39.405 -10.424 66.725 1.00 85.44 127 GLU A C 1
ATOM 994 O O . GLU A 1 127 ? -38.605 -11.264 66.313 1.00 85.44 127 GLU A O 1
ATOM 999 N N . VAL A 1 128 ? -39.258 -9.858 67.927 1.00 81.12 128 VAL A N 1
ATOM 1000 C CA . VAL A 1 128 ? -38.175 -10.216 68.854 1.00 81.12 128 VAL A CA 1
ATOM 1001 C C . VAL A 1 128 ? -38.398 -11.634 69.393 1.00 81.12 128 VAL A C 1
ATOM 1003 O O . VAL A 1 128 ? -39.341 -11.884 70.143 1.00 81.12 128 VAL A O 1
ATOM 1006 N N . LYS A 1 129 ? -37.502 -12.563 69.036 1.00 79.25 129 LYS A N 1
ATOM 1007 C CA . LYS A 1 129 ? -37.427 -13.924 69.598 1.00 79.25 129 LYS A CA 1
ATOM 1008 C C . LYS A 1 129 ? -36.230 -14.030 70.544 1.00 79.25 129 LYS A C 1
ATOM 1010 O O . LYS A 1 129 ? -35.146 -14.416 70.107 1.00 79.25 129 LYS A O 1
ATOM 1015 N N . PRO A 1 130 ? -36.388 -13.657 71.824 1.00 78.38 130 PRO A N 1
ATOM 1016 C CA . PRO A 1 130 ? -35.307 -13.766 72.786 1.00 78.38 130 PRO A CA 1
ATOM 1017 C C . PRO A 1 130 ? -35.034 -15.245 73.062 1.00 78.38 130 PRO A C 1
ATOM 1019 O O . PRO A 1 130 ? -35.915 -15.980 73.507 1.00 78.38 130 PRO A O 1
ATOM 1022 N N . VAL A 1 131 ? -33.806 -15.680 72.791 1.00 81.38 131 VAL A N 1
ATOM 1023 C CA . VAL A 1 131 ? -33.325 -17.007 73.176 1.00 81.38 131 VAL A CA 1
ATOM 1024 C C . VAL A 1 131 ? -32.413 -16.819 74.386 1.00 81.38 131 VAL A C 1
ATOM 1026 O O . VAL A 1 131 ? -31.476 -16.019 74.303 1.00 81.38 131 VAL A O 1
ATOM 1029 N N . PRO A 1 132 ? -32.676 -17.494 75.520 1.00 79.00 132 PRO A N 1
ATOM 1030 C CA . PRO A 1 132 ? -31.768 -17.439 76.653 1.00 79.00 132 PRO A CA 1
ATOM 1031 C C . PRO A 1 132 ? -30.407 -18.016 76.231 1.00 79.00 132 PRO A C 1
ATOM 1033 O O . PRO A 1 132 ? -30.374 -19.004 75.492 1.00 79.00 132 PRO A O 1
ATOM 1036 N N . PRO A 1 133 ? -29.284 -17.420 76.664 1.00 76.38 133 PRO A N 1
ATOM 1037 C CA . PRO A 1 133 ? -27.969 -17.959 76.354 1.00 76.38 133 PRO A CA 1
ATOM 1038 C C . PRO A 1 133 ? -27.880 -19.397 76.878 1.00 76.38 133 PRO A C 1
ATOM 1040 O O . PRO A 1 133 ? -28.114 -19.650 78.060 1.00 76.38 133 PRO A O 1
ATOM 1043 N N . SER A 1 134 ? -27.583 -20.340 75.979 1.00 73.00 134 SER A N 1
ATOM 1044 C CA . SER A 1 134 ? -27.286 -21.727 76.341 1.00 73.00 134 SER A CA 1
ATOM 1045 C C . SER A 1 134 ? -26.120 -21.721 77.321 1.00 73.00 134 SER A C 1
ATOM 1047 O O . SER A 1 134 ? -25.071 -21.155 77.012 1.00 73.00 134 SER A O 1
ATOM 1049 N N . ALA A 1 135 ? -26.322 -22.318 78.496 1.00 66.69 135 ALA A N 1
ATOM 1050 C CA . ALA A 1 135 ? -25.291 -22.447 79.517 1.00 66.69 135 ALA A CA 1
ATOM 1051 C C . ALA A 1 135 ? -24.025 -23.103 78.932 1.00 66.69 135 ALA A C 1
ATOM 1053 O O . ALA A 1 135 ? -24.131 -24.008 78.099 1.00 66.69 135 ALA A O 1
ATOM 1054 N N . ALA A 1 136 ? -22.869 -22.573 79.345 1.00 54.00 136 ALA A N 1
ATOM 1055 C CA . ALA A 1 136 ? -21.530 -23.049 79.004 1.00 54.00 136 ALA A CA 1
ATOM 1056 C C . ALA A 1 136 ? -21.223 -24.424 79.612 1.00 54.00 136 ALA A C 1
ATOM 1058 O O . ALA A 1 136 ? -21.778 -24.720 80.697 1.00 54.00 136 ALA A O 1
#

Secondary structure (DSSP, 8-state):
----------PPPHHHHHHHHHHHHHHHHHHHHHHHHHHHHHHHHHHHHHHHHHHHHHHHHHHHHHHHHHHHHHHHHHHHHHHHHHHHHHHHHHHHHHHHHHHHHHHHHHHHHHHHHHHHHHHHHH---PPPPPP-

Solvent-accessible surface area (backbone atoms only — not comparable to full-atom values): 7929 Å² total; per-residue (Å²): 143,81,84,87,81,77,86,79,80,83,74,80,60,70,71,63,57,55,58,54,52,55,57,53,51,53,54,54,51,50,51,52,51,53,52,50,51,53,51,52,51,50,53,55,49,52,52,53,50,51,52,52,48,51,55,49,51,54,51,54,51,52,50,52,52,51,53,52,52,50,51,52,52,51,52,52,47,52,50,51,45,60,62,55,65,48,49,58,54,55,54,49,54,51,51,50,52,52,50,54,49,52,52,51,51,52,53,53,52,46,61,72,46,42,65,58,54,52,51,52,52,52,47,61,70,70,58,79,77,88,72,80,81,77,81,131

InterPro domains:
  IPR005124 Vacuolar (H+)-ATPase G subunit [PF03179] (25-129)
  IPR005124 Vacuolar (H+)-ATPase G subunit [PTHR12713] (23-130)
  IPR005124 Vacuolar (H+)-ATPase G subunit [TIGR01147] (24-130)

Sequence (136 aa):
MVSATVAADVIPSEDSVLMYSQSAQNSAGIQTLLDAEREASKIVQKAREFRTKRVKEARDEAKKEIEAYRNSKEDEFKKFESEHTQGNKQAEDEANKEAEGKIKEIKDAGKKSQDKVVADLLKAVFEVKPVPPSAA

Radius of gyration: 58.76 Å; Cα contacts (8 Å, |Δi|>4): 1; chains: 1; bounding box: 106×46×180 Å

pLDDT: mean 83.84, std 17.25, range [38.16, 98.19]

Organism: Colletotrichum siamense (NCBI:txid690259)

Foldseek 3Di:
DDDDDDDDDPDPDPVVVVVVVVVVVVVVVVVVVVVVVVVVVVVVVVVVVVVVVVVVVVVVVVVVVVVVVVVVVVVVVVVVCVVVVVVVVVVVVVVVVVVVVVVVVVVVVCVVCVVVVVVVVVCVVPPDDDDPPDDD

Mean predicted aligned error: 16.22 Å